Protein AF-A0A838NXY8-F1 (afdb_monomer)

Foldseek 3Di:
DPDDPKDKDKDKAQDPVVLVVVQVVCVVVVVFPGKDKDFQDWDWDDDPNDTDIGGIIIMITMHD

Radius of gyration: 14.37 Å; Cα contacts (8 Å, |Δi|>4): 112; chains: 1; bounding box: 37×24×37 Å

Nearest PDB structures (foldseek):
  3ah6-assembly2_F  TM=9.584E-01  e=8.839E-06  Escherichia coli K-12
  3aa8-assembly1_C  TM=9.826E-01  e=1.653E-05  Escherichia coli K-12
  3aa9-assembly1_B  TM=9.751E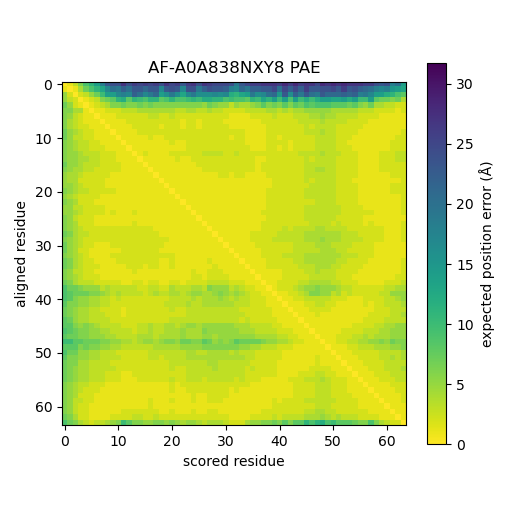-01  e=1.874E-05  Escherichia coli K-12
  4y6i-assembly1_B  TM=9.336E-01  e=2.261E-05  Escherichia coli K-12
  4zk7-assembly1_M  TM=9.434E-01  e=2.408E-05  Thermus thermophilus HB8

Solvent-accessible surface area (backbone atoms only — not comparable to full-atom values): 3782 Å² total; per-residue (Å²): 128,88,76,74,76,60,46,75,50,79,50,74,33,71,39,54,68,57,43,53,53,51,43,50,53,36,44,77,71,63,69,33,79,47,66,47,80,42,71,86,37,72,53,72,47,79,53,97,92,38,82,45,80,41,66,26,13,39,36,45,36,36,32,110

Sequence (64 aa):
MPHTDAVVVFTTIATADEAVMLIRELLDRRLIACGTVQEGARSIYRWEGKIADEQEAIVMLKTR

Structure (mmCIF, N/CA/C/O backbone):
data_AF-A0A838NXY8-F1
#
_entry.id   AF-A0A838NXY8-F1
#
loop_
_atom_site.group_PDB
_atom_site.id
_atom_site.type_symbol
_atom_site.label_atom_id
_atom_site.label_alt_id
_atom_site.label_comp_id
_atom_site.label_asym_id
_atom_site.label_entity_id
_atom_site.label_seq_id
_atom_site.pdbx_PDB_ins_code
_atom_site.Cartn_x
_atom_site.Cartn_y
_atom_site.Cartn_z
_atom_site.occupancy
_atom_site.B_iso_or_equiv
_atom_site.auth_seq_id
_atom_site.auth_comp_id
_atom_site.auth_asym_id
_atom_site.auth_atom_id
_atom_site.pdbx_PDB_model_num
ATOM 1 N N . MET A 1 1 ? -1.137 18.027 -25.048 1.00 56.22 1 MET A N 1
ATOM 2 C CA . MET A 1 1 ? -0.037 17.582 -24.166 1.00 56.22 1 MET A CA 1
ATOM 3 C C . MET A 1 1 ? 0.053 16.076 -24.304 1.00 56.22 1 MET A C 1
ATOM 5 O O . MET A 1 1 ? -1.005 15.461 -24.239 1.00 56.22 1 MET A O 1
ATOM 9 N N . PRO A 1 2 ? 1.222 15.474 -24.567 1.00 68.94 2 PRO A N 1
ATOM 10 C CA . PRO A 1 2 ? 1.317 14.023 -24.501 1.00 68.94 2 PRO A CA 1
ATOM 11 C C . PRO A 1 2 ? 1.010 13.612 -23.057 1.00 68.94 2 PRO A C 1
ATOM 13 O O . PRO A 1 2 ? 1.629 14.119 -22.122 1.00 68.94 2 PRO A O 1
ATOM 16 N N . HIS A 1 3 ? -0.008 12.777 -22.873 1.00 77.38 3 HIS A N 1
ATOM 17 C CA . HIS A 1 3 ? -0.269 12.158 -21.581 1.00 77.38 3 HIS A CA 1
ATOM 18 C C . HIS A 1 3 ? 0.868 11.168 -21.301 1.00 77.38 3 HIS A C 1
ATOM 20 O O . HIS A 1 3 ? 1.316 10.473 -22.212 1.00 77.38 3 HIS A O 1
ATOM 26 N 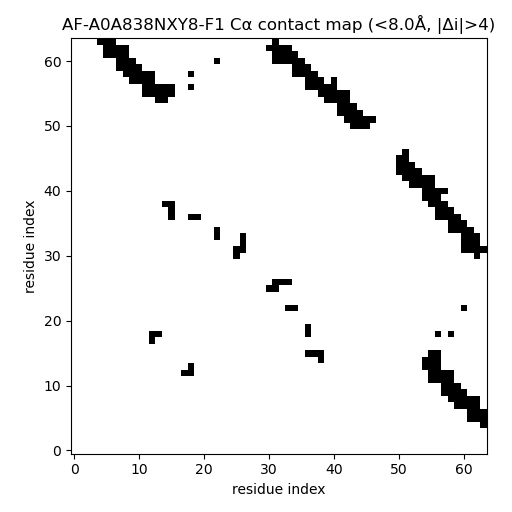N . THR A 1 4 ? 1.379 11.158 -20.071 1.00 86.88 4 THR A N 1
ATOM 27 C CA . THR A 1 4 ? 2.356 10.149 -19.648 1.00 86.88 4 THR A CA 1
ATOM 28 C C . THR A 1 4 ? 1.672 8.786 -19.540 1.00 86.88 4 THR A C 1
ATOM 30 O O . THR A 1 4 ? 0.489 8.712 -19.216 1.00 86.88 4 THR A O 1
ATOM 33 N N . ASP A 1 5 ? 2.426 7.727 -19.819 1.00 92.25 5 ASP A N 1
ATOM 34 C CA . ASP A 1 5 ? 2.083 6.334 -19.525 1.00 92.25 5 ASP A CA 1
ATOM 35 C C . ASP A 1 5 ? 2.181 6.004 -18.025 1.00 92.25 5 ASP A C 1
ATOM 37 O O . ASP A 1 5 ? 1.685 4.972 -17.594 1.00 92.25 5 ASP A O 1
ATOM 41 N N . ALA A 1 6 ? 2.780 6.881 -17.214 1.00 94.75 6 ALA A N 1
ATOM 42 C CA . ALA A 1 6 ? 2.930 6.654 -15.788 1.00 94.75 6 ALA A CA 1
ATOM 43 C C . ALA A 1 6 ? 1.588 6.677 -15.039 1.00 94.75 6 ALA A C 1
ATOM 45 O O . ALA A 1 6 ? 0.757 7.570 -15.226 1.00 94.75 6 ALA A O 1
ATOM 46 N N . VAL A 1 7 ? 1.434 5.743 -14.102 1.00 96.75 7 VAL A N 1
ATOM 47 C CA . VAL A 1 7 ? 0.291 5.648 -13.191 1.00 96.75 7 VAL A CA 1
ATOM 48 C C . VAL A 1 7 ? 0.729 5.822 -11.738 1.00 96.75 7 VAL A C 1
ATOM 50 O O . VAL A 1 7 ? 1.840 5.460 -11.337 1.00 96.75 7 VAL A O 1
ATOM 53 N N . VAL A 1 8 ? -0.177 6.373 -10.928 1.00 97.56 8 VAL A N 1
ATOM 54 C CA . VAL A 1 8 ? -0.040 6.420 -9.469 1.00 97.56 8 VAL A CA 1
ATOM 55 C C . VAL A 1 8 ? -1.021 5.425 -8.869 1.00 97.56 8 VAL A C 1
ATOM 57 O O . VAL A 1 8 ? -2.231 5.579 -9.023 1.00 97.56 8 VAL A O 1
ATOM 60 N N . VAL A 1 9 ? -0.502 4.423 -8.167 1.00 98.19 9 VAL A N 1
ATOM 61 C CA . VAL A 1 9 ? -1.317 3.511 -7.361 1.00 98.19 9 VAL A CA 1
ATOM 62 C C . VAL A 1 9 ? -1.430 4.099 -5.962 1.00 98.19 9 VAL A C 1
ATOM 64 O O . VAL A 1 9 ? -0.421 4.358 -5.303 1.00 98.19 9 VAL A O 1
ATOM 67 N N . PHE A 1 10 ? -2.667 4.322 -5.529 1.00 98.12 10 PHE A N 1
ATOM 68 C CA . PHE A 1 10 ? -3.008 4.816 -4.202 1.00 98.12 10 PHE A CA 1
ATOM 69 C C . PHE A 1 10 ? -3.642 3.678 -3.406 1.00 98.12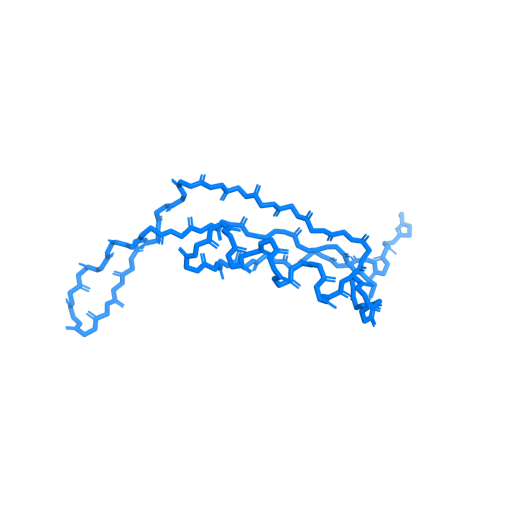 10 PHE A C 1
ATOM 71 O O . PHE A 1 10 ? -4.649 3.117 -3.835 1.00 98.12 10 PHE A O 1
ATOM 78 N N . THR A 1 11 ? -3.036 3.310 -2.282 1.00 98.25 11 THR A N 1
ATOM 79 C CA . THR A 1 11 ? -3.500 2.205 -1.434 1.00 98.25 11 THR A CA 1
ATOM 80 C C . THR A 1 11 ? -3.212 2.502 0.032 1.00 98.25 11 THR A C 1
ATOM 82 O O . THR A 1 11 ? -2.494 3.452 0.348 1.00 98.25 11 THR A O 1
ATOM 85 N N . THR A 1 12 ? -3.747 1.682 0.928 1.00 98.19 12 THR A N 1
ATOM 86 C CA . THR A 1 12 ? -3.398 1.676 2.349 1.00 98.19 12 THR A CA 1
ATOM 87 C C . THR A 1 12 ? -2.761 0.345 2.746 1.00 98.19 12 THR A C 1
ATOM 89 O O . THR A 1 12 ? -2.922 -0.658 2.046 1.00 98.19 12 THR A O 1
ATOM 92 N N . ILE A 1 13 ? -1.969 0.360 3.819 1.00 98.12 13 ILE A N 1
ATOM 93 C CA . ILE A 1 13 ? -1.344 -0.806 4.463 1.00 98.12 13 ILE A CA 1
ATOM 94 C C . ILE A 1 13 ? -1.521 -0.641 5.974 1.00 98.12 13 ILE A C 1
ATOM 96 O O . ILE A 1 13 ? -1.484 0.486 6.465 1.00 98.12 13 ILE A O 1
ATOM 100 N N . ALA A 1 14 ? -1.705 -1.739 6.710 1.00 96.88 14 ALA A N 1
ATOM 101 C CA . ALA A 1 14 ? -2.037 -1.697 8.135 1.00 96.88 14 ALA A CA 1
ATOM 102 C C . ALA A 1 14 ? -1.011 -0.911 8.970 1.00 96.88 14 ALA A C 1
ATOM 104 O O . ALA A 1 14 ? -1.386 -0.116 9.828 1.00 96.88 14 ALA A O 1
ATOM 105 N N . THR A 1 15 ? 0.285 -1.075 8.689 1.00 97.06 15 THR A N 1
ATOM 106 C CA . THR A 1 15 ? 1.349 -0.347 9.391 1.00 97.06 15 THR A CA 1
ATOM 107 C C . THR A 1 15 ? 2.351 0.297 8.438 1.00 97.06 15 THR A C 1
ATOM 109 O O . THR A 1 15 ? 2.522 -0.110 7.286 1.00 97.06 15 THR A O 1
ATOM 112 N N . ALA A 1 16 ? 3.052 1.316 8.932 1.00 96.94 16 ALA A N 1
ATOM 113 C CA . ALA A 1 16 ? 4.095 1.986 8.171 1.00 96.94 16 ALA A CA 1
ATOM 114 C C . ALA A 1 16 ? 5.320 1.098 7.920 1.00 96.94 16 ALA A C 1
ATOM 116 O O . ALA A 1 16 ? 5.868 1.113 6.818 1.00 96.94 16 ALA A O 1
ATOM 117 N N . ASP A 1 17 ? 5.707 0.278 8.900 1.00 97.81 17 ASP A N 1
ATOM 118 C CA . ASP A 1 17 ? 6.811 -0.674 8.755 1.00 97.81 17 ASP A CA 1
ATOM 119 C C . ASP A 1 17 ? 6.509 -1.702 7.656 1.00 97.81 17 ASP A C 1
ATOM 121 O O . ASP A 1 17 ? 7.343 -1.942 6.778 1.00 97.81 17 ASP A O 1
ATOM 125 N N . GLU A 1 18 ? 5.290 -2.252 7.627 1.00 98.06 18 GLU A N 1
ATOM 126 C CA . GLU A 1 18 ? 4.841 -3.137 6.545 1.00 98.06 18 GLU A CA 1
ATOM 127 C C . GLU A 1 18 ? 4.795 -2.425 5.193 1.00 98.06 18 GLU A C 1
ATOM 129 O O . GLU A 1 18 ? 5.200 -3.004 4.183 1.00 98.06 18 GLU A O 1
ATOM 134 N N . ALA A 1 19 ? 4.373 -1.158 5.157 1.00 98.38 19 ALA A N 1
ATOM 135 C CA . ALA A 1 19 ? 4.403 -0.357 3.937 1.00 98.38 19 ALA A CA 1
ATOM 136 C C . ALA A 1 19 ? 5.835 -0.173 3.409 1.00 98.38 19 ALA A C 1
ATOM 138 O O . ALA A 1 19 ? 6.075 -0.315 2.208 1.00 98.38 19 ALA A O 1
ATOM 139 N N . VAL A 1 20 ? 6.803 0.100 4.290 1.00 98.44 20 VAL A N 1
ATOM 140 C CA . VAL A 1 20 ? 8.223 0.225 3.926 1.00 98.44 20 VAL A CA 1
ATOM 141 C C . VAL A 1 20 ? 8.776 -1.107 3.419 1.00 98.44 20 VAL A C 1
ATOM 143 O O . VAL A 1 20 ? 9.476 -1.117 2.402 1.00 98.44 20 VAL A O 1
ATOM 146 N N . MET A 1 21 ? 8.450 -2.226 4.074 1.00 98.62 21 MET A N 1
ATOM 147 C CA . MET A 1 21 ? 8.845 -3.564 3.613 1.00 98.62 21 MET A CA 1
ATOM 148 C C . MET A 1 21 ? 8.280 -3.870 2.220 1.00 98.62 21 MET A C 1
ATOM 150 O O . MET A 1 21 ? 9.034 -4.264 1.331 1.00 98.62 21 MET A O 1
ATOM 154 N N . LEU A 1 22 ? 6.986 -3.615 2.000 1.00 98.50 22 LEU A N 1
ATOM 155 C CA . LEU A 1 22 ? 6.335 -3.796 0.702 1.00 98.50 22 LEU A CA 1
ATOM 156 C C . LEU A 1 22 ? 7.003 -2.948 -0.389 1.00 98.50 22 LEU A C 1
ATOM 158 O O . LEU A 1 22 ? 7.308 -3.457 -1.465 1.00 98.50 22 LEU A O 1
ATOM 162 N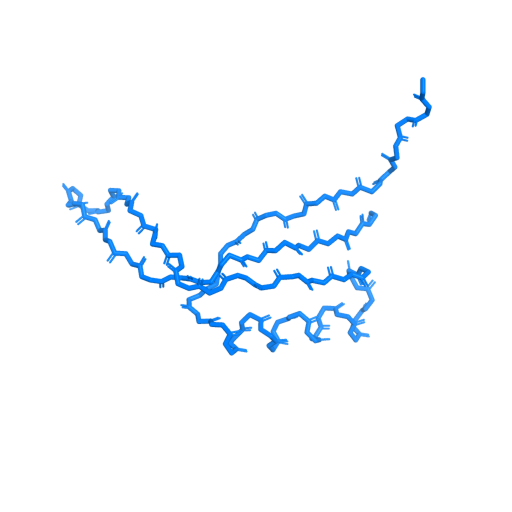 N . ILE A 1 23 ? 7.253 -1.662 -0.126 1.00 98.69 23 ILE A N 1
ATOM 163 C CA . ILE A 1 23 ? 7.879 -0.758 -1.104 1.00 98.69 23 ILE A CA 1
ATOM 164 C C . ILE A 1 23 ? 9.271 -1.254 -1.504 1.00 98.69 23 ILE A C 1
ATOM 166 O O . ILE A 1 23 ? 9.596 -1.215 -2.690 1.00 98.69 23 ILE A O 1
ATOM 170 N N . ARG A 1 24 ? 10.082 -1.727 -0.548 1.00 98.81 24 ARG A N 1
ATOM 171 C CA . ARG A 1 24 ? 11.420 -2.273 -0.835 1.00 98.81 24 ARG A CA 1
ATOM 172 C C . ARG A 1 24 ? 11.345 -3.490 -1.752 1.00 98.81 24 ARG A C 1
ATOM 174 O O . ARG A 1 24 ? 12.014 -3.504 -2.778 1.00 98.81 24 ARG A O 1
ATOM 181 N N . GLU A 1 25 ? 10.458 -4.433 -1.454 1.00 98.75 25 GLU A N 1
ATOM 182 C CA . GLU A 1 25 ? 10.260 -5.626 -2.286 1.00 98.75 25 GLU A CA 1
ATOM 183 C C . GLU A 1 25 ? 9.793 -5.268 -3.711 1.00 98.75 25 GLU A C 1
ATOM 185 O O . GLU A 1 25 ? 10.275 -5.819 -4.703 1.00 98.75 25 GLU A O 1
ATOM 190 N N . LEU A 1 26 ? 8.876 -4.304 -3.850 1.00 98.69 26 LEU A N 1
ATOM 191 C CA . LEU A 1 26 ? 8.409 -3.843 -5.163 1.00 98.69 26 LEU A CA 1
ATOM 192 C C . LEU A 1 26 ? 9.510 -3.133 -5.966 1.00 98.69 26 LEU A C 1
ATOM 194 O O . LEU A 1 26 ? 9.540 -3.261 -7.195 1.00 98.69 26 LEU A O 1
ATOM 198 N N . LEU A 1 27 ? 10.402 -2.398 -5.296 1.00 98.75 27 LEU A N 1
ATOM 199 C CA . LEU A 1 27 ? 11.575 -1.776 -5.915 1.00 98.75 27 LEU A CA 1
ATOM 200 C C . LEU A 1 27 ? 12.586 -2.827 -6.380 1.00 98.75 27 LEU A C 1
ATOM 202 O O . LEU A 1 27 ? 13.024 -2.767 -7.530 1.00 98.75 27 LEU A O 1
ATOM 206 N N . ASP A 1 28 ? 12.903 -3.812 -5.538 1.00 98.75 28 ASP A N 1
ATOM 207 C CA . ASP A 1 28 ? 13.841 -4.895 -5.865 1.00 98.75 28 ASP A CA 1
ATOM 208 C C . ASP A 1 28 ? 13.362 -5.697 -7.083 1.00 98.75 28 ASP A C 1
ATOM 210 O O . ASP A 1 28 ? 14.136 -6.016 -7.991 1.00 98.75 28 ASP A O 1
ATOM 214 N N . ARG A 1 29 ? 12.047 -5.923 -7.173 1.00 98.62 29 ARG A N 1
ATOM 215 C CA . ARG A 1 29 ? 11.386 -6.564 -8.320 1.00 98.62 29 ARG A CA 1
ATOM 216 C C . ARG A 1 29 ? 11.177 -5.643 -9.523 1.00 98.62 29 ARG A C 1
ATOM 218 O O . ARG A 1 29 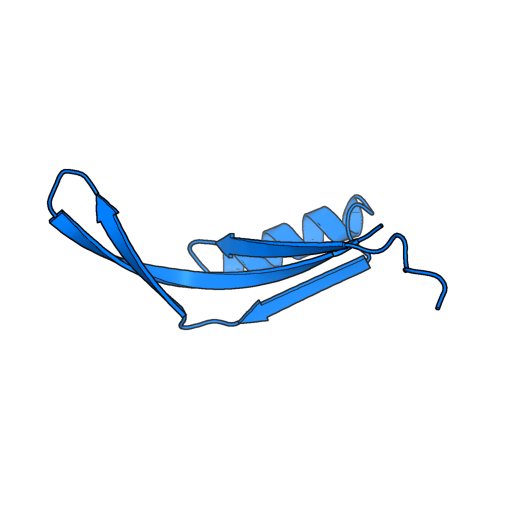? 10.675 -6.102 -10.548 1.00 98.62 29 ARG A O 1
ATOM 225 N N . ARG A 1 30 ? 11.554 -4.364 -9.421 1.00 98.19 30 ARG A N 1
ATOM 226 C CA . ARG A 1 30 ? 11.408 -3.328 -10.462 1.00 98.19 30 ARG A CA 1
ATOM 227 C C . ARG A 1 30 ? 9.966 -3.129 -10.942 1.00 98.19 30 ARG A C 1
ATOM 229 O O . ARG A 1 30 ? 9.740 -2.824 -12.110 1.00 98.19 30 ARG A O 1
ATOM 236 N N . LEU A 1 31 ? 8.992 -3.302 -10.048 1.00 98.44 31 LEU A N 1
ATOM 237 C CA . LEU A 1 31 ? 7.565 -3.116 -10.344 1.00 98.44 31 LEU A CA 1
ATOM 238 C C . LEU A 1 31 ? 7.102 -1.668 -10.163 1.00 98.44 31 LEU A C 1
ATOM 240 O O . LEU A 1 31 ? 6.074 -1.272 -10.708 1.00 98.44 31 LEU A O 1
ATOM 244 N N . ILE A 1 32 ? 7.844 -0.884 -9.383 1.00 98.69 32 ILE A N 1
ATOM 245 C CA . ILE A 1 32 ? 7.595 0.538 -9.150 1.00 98.69 32 ILE A CA 1
ATOM 246 C C . ILE A 1 32 ? 8.898 1.313 -9.326 1.00 98.69 32 ILE A C 1
ATOM 248 O O . ILE A 1 32 ? 9.984 0.777 -9.112 1.00 98.69 32 ILE A O 1
ATOM 252 N N . ALA A 1 33 ? 8.791 2.592 -9.673 1.00 98.25 33 ALA A N 1
ATOM 253 C CA . ALA A 1 33 ? 9.925 3.510 -9.677 1.00 98.25 33 ALA A CA 1
ATOM 254 C C . ALA A 1 33 ? 10.177 4.106 -8.282 1.00 98.25 33 ALA A C 1
ATOM 256 O O . ALA A 1 33 ? 11.322 4.347 -7.909 1.00 98.25 33 ALA A O 1
ATOM 257 N N . CYS A 1 34 ? 9.114 4.353 -7.507 1.00 98.44 34 CYS A N 1
ATOM 258 C CA . CYS A 1 34 ? 9.203 4.787 -6.113 1.00 98.44 34 CYS A CA 1
ATOM 259 C C . CYS A 1 34 ? 7.891 4.560 -5.348 1.00 98.44 34 CYS A C 1
ATOM 261 O O . CYS A 1 34 ? 6.816 4.427 -5.940 1.00 98.44 34 CYS A O 1
ATOM 263 N N . GLY A 1 35 ? 7.990 4.564 -4.018 1.00 98.38 35 GLY A N 1
ATOM 264 C CA . GLY A 1 35 ? 6.863 4.559 -3.089 1.00 98.38 35 GLY A CA 1
ATOM 265 C C . GLY A 1 35 ? 7.001 5.676 -2.053 1.00 98.38 35 GLY A C 1
ATOM 266 O O . GLY A 1 35 ? 8.111 6.050 -1.682 1.00 98.38 35 GLY A O 1
ATOM 267 N N . THR A 1 36 ? 5.879 6.230 -1.601 1.00 98.69 36 THR A N 1
ATOM 268 C CA . THR A 1 36 ? 5.822 7.215 -0.508 1.00 98.69 36 THR A CA 1
ATOM 269 C C . THR A 1 36 ? 4.851 6.712 0.545 1.00 98.69 36 THR A C 1
ATOM 271 O O . THR A 1 36 ? 3.736 6.340 0.183 1.00 98.69 36 THR A O 1
ATOM 274 N N . VAL A 1 37 ? 5.273 6.725 1.809 1.00 98.44 37 VAL A N 1
ATOM 275 C CA . VAL A 1 37 ? 4.464 6.325 2.966 1.00 98.44 37 VAL A CA 1
ATOM 276 C C . VAL A 1 37 ? 4.069 7.574 3.746 1.00 98.44 37 VAL A C 1
ATOM 278 O O . VAL A 1 37 ? 4.918 8.420 4.019 1.00 98.44 37 VAL A O 1
ATOM 281 N N . GLN A 1 38 ? 2.789 7.680 4.089 1.00 97.56 38 GLN A N 1
ATOM 282 C CA . GLN A 1 38 ? 2.249 8.676 5.007 1.00 97.56 38 GLN A CA 1
ATOM 283 C C . GLN A 1 38 ? 1.577 7.944 6.168 1.00 97.56 38 GLN A C 1
ATOM 285 O O . GLN A 1 38 ? 0.574 7.256 5.980 1.00 97.56 38 GLN A O 1
ATOM 290 N N . GLU A 1 39 ? 2.132 8.099 7.364 1.00 95.31 39 GLU A N 1
ATOM 291 C CA . GLU A 1 39 ? 1.619 7.467 8.580 1.00 95.31 39 GLU A CA 1
ATOM 292 C C . GLU A 1 39 ? 0.486 8.277 9.225 1.00 95.31 39 GLU A C 1
ATOM 294 O O . GLU A 1 39 ? 0.290 9.461 8.925 1.00 95.31 39 GLU A O 1
ATOM 299 N N . GLY A 1 40 ? -0.232 7.631 10.150 1.00 92.31 40 GLY A N 1
ATOM 300 C CA . GLY A 1 40 ? -1.260 8.266 10.977 1.00 92.31 40 GLY A CA 1
ATOM 301 C C . GLY A 1 40 ? -2.589 8.505 10.261 1.00 92.31 40 GLY A C 1
ATOM 302 O O . GLY A 1 40 ? -3.392 9.316 10.728 1.00 92.31 40 GLY A O 1
ATOM 303 N N . ALA A 1 41 ? -2.834 7.832 9.134 1.00 96.06 41 ALA A N 1
ATOM 304 C CA . ALA A 1 41 ? -4.127 7.899 8.474 1.00 96.06 41 ALA A CA 1
ATOM 305 C C . ALA A 1 41 ? -5.164 7.075 9.246 1.00 96.06 41 ALA A C 1
ATOM 307 O O . 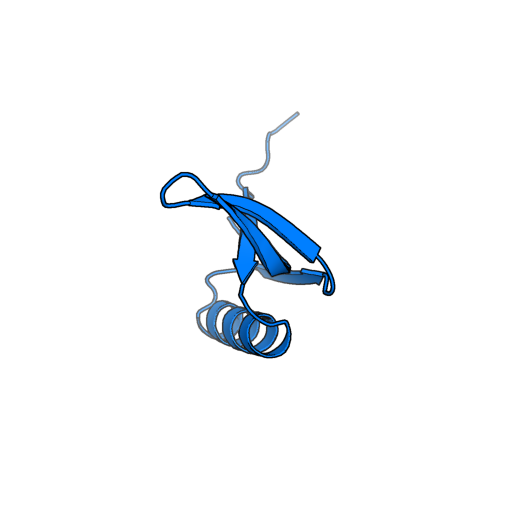ALA A 1 41 ? -4.844 6.072 9.885 1.00 96.06 41 ALA A O 1
ATOM 308 N N . ARG A 1 42 ? -6.424 7.512 9.174 1.00 97.44 42 ARG A N 1
ATOM 309 C CA . ARG A 1 42 ? -7.567 6.783 9.723 1.00 97.44 42 ARG A CA 1
ATOM 310 C C . ARG A 1 42 ? -8.508 6.397 8.598 1.00 97.44 42 ARG A C 1
ATOM 312 O O . ARG A 1 42 ? -9.053 7.271 7.922 1.00 97.44 42 ARG A O 1
ATOM 319 N N . SER A 1 43 ? -8.710 5.101 8.431 1.00 97.12 43 SER A N 1
ATOM 320 C CA . SER A 1 43 ? -9.683 4.529 7.514 1.00 97.12 43 SER A CA 1
ATOM 321 C C . SER A 1 43 ? -10.989 4.305 8.264 1.00 97.12 43 SER A C 1
ATOM 323 O O . SER A 1 43 ? -11.109 3.403 9.089 1.00 97.12 43 SER A O 1
ATOM 325 N N . ILE A 1 44 ? -11.977 5.155 7.977 1.00 98.19 44 ILE A N 1
ATOM 326 C CA . ILE A 1 44 ? -13.307 5.113 8.593 1.00 98.19 44 ILE A CA 1
ATOM 327 C C . ILE A 1 44 ? -14.299 4.592 7.557 1.00 98.19 44 ILE A C 1
ATOM 329 O O . ILE A 1 44 ? -14.523 5.227 6.525 1.00 98.19 44 ILE A O 1
ATOM 333 N N . TYR A 1 45 ? -14.898 3.433 7.816 1.00 97.50 45 TYR A N 1
ATOM 334 C CA . TYR A 1 45 ? -15.758 2.738 6.855 1.00 97.50 45 TYR A CA 1
ATOM 335 C C . TYR A 1 45 ? -16.853 1.929 7.553 1.00 97.50 45 TYR A C 1
ATOM 337 O O . TYR A 1 45 ? -16.894 1.824 8.776 1.00 97.50 45 TYR A O 1
ATOM 345 N N . ARG A 1 46 ? -17.798 1.376 6.782 1.00 98.38 46 ARG A N 1
ATOM 346 C CA . ARG A 1 46 ? -18.851 0.499 7.313 1.00 98.38 46 ARG A CA 1
ATOM 347 C C . ARG A 1 46 ? -18.497 -0.959 7.057 1.00 98.38 46 ARG A C 1
ATOM 349 O O . ARG A 1 46 ? -18.292 -1.342 5.910 1.00 98.38 46 ARG A O 1
ATOM 356 N N . TRP A 1 47 ? -18.518 -1.769 8.107 1.00 97.88 47 TRP A N 1
ATOM 357 C CA . TRP A 1 47 ? -18.271 -3.205 8.042 1.00 97.88 47 TRP A CA 1
ATOM 358 C C . TRP A 1 47 ? -19.199 -3.932 9.017 1.00 97.88 47 TRP A C 1
ATOM 360 O O . TRP A 1 47 ? -19.429 -3.458 10.129 1.00 97.88 47 TRP A O 1
ATOM 370 N N . GLU A 1 48 ? -19.832 -5.016 8.559 1.00 97.62 48 GLU A N 1
ATOM 371 C CA . GLU A 1 48 ? -20.838 -5.777 9.327 1.00 97.62 48 GLU A CA 1
ATOM 372 C C . GLU A 1 48 ? -21.897 -4.895 10.027 1.00 97.62 48 GLU A C 1
ATOM 374 O O . GLU A 1 48 ? -22.278 -5.092 11.180 1.00 97.62 48 GLU A O 1
ATOM 379 N N . GLY A 1 49 ? -22.362 -3.856 9.326 1.00 98.00 49 GLY A N 1
ATOM 380 C CA . GLY A 1 49 ? -23.371 -2.919 9.829 1.00 98.00 49 GLY A CA 1
ATOM 381 C C . GLY A 1 49 ? -22.857 -1.866 10.821 1.00 98.00 49 GLY A C 1
ATOM 382 O O . GLY A 1 49 ? -23.577 -0.899 11.081 1.00 98.00 49 GLY A O 1
ATOM 383 N N . LYS A 1 50 ? -21.618 -1.971 11.309 1.00 98.19 50 LYS A N 1
ATOM 384 C CA . LYS A 1 50 ? -20.991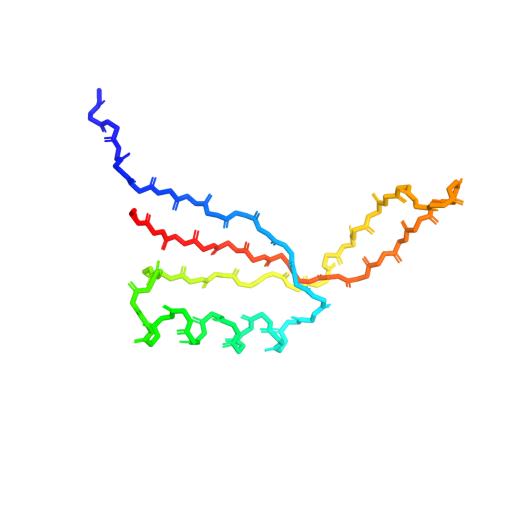 -1.023 12.245 1.00 98.19 50 LYS A CA 1
ATOM 385 C C . LYS A 1 50 ? -20.044 -0.066 11.521 1.00 98.19 50 LYS A C 1
ATOM 387 O O . LYS A 1 50 ? -19.580 -0.359 10.422 1.00 98.19 50 LYS A O 1
ATOM 392 N N . ILE A 1 51 ? -19.792 1.097 12.123 1.00 98.38 51 ILE A N 1
ATOM 393 C CA . ILE A 1 51 ? -18.712 1.987 11.681 1.00 98.38 51 ILE A CA 1
ATOM 394 C C . ILE A 1 51 ? -17.414 1.471 12.301 1.00 98.38 51 ILE A C 1
ATOM 396 O O . ILE A 1 51 ? -17.310 1.403 13.525 1.00 98.38 51 ILE A O 1
ATOM 400 N N . ALA A 1 52 ? -16.480 1.078 11.443 1.00 98.12 52 ALA A N 1
ATOM 401 C CA . ALA A 1 52 ? -15.107 0.751 11.783 1.00 98.12 52 ALA A CA 1
ATOM 402 C C . ALA A 1 52 ? -14.230 1.993 11.601 1.00 98.12 52 ALA A C 1
ATOM 404 O O . ALA A 1 52 ? -14.524 2.865 10.778 1.00 98.12 52 ALA A O 1
ATOM 405 N N . ASP A 1 53 ? -13.171 2.065 12.394 1.00 98.06 53 ASP A N 1
ATOM 406 C CA . ASP A 1 53 ? -12.240 3.182 12.427 1.00 98.06 53 ASP A CA 1
ATOM 407 C C . ASP A 1 53 ? -10.852 2.623 12.731 1.00 98.06 53 ASP A C 1
ATOM 409 O O . ASP A 1 53 ? -10.522 2.333 13.881 1.00 98.06 53 ASP A O 1
ATOM 413 N N . GLU A 1 54 ? -10.091 2.403 11.666 1.00 97.69 54 GLU A N 1
ATOM 414 C CA . GLU A 1 54 ? -8.807 1.713 11.708 1.00 97.69 54 GLU A CA 1
ATOM 415 C C . GLU A 1 54 ? -7.665 2.677 11.401 1.00 97.69 54 GLU A C 1
ATOM 417 O O . GLU A 1 54 ? -7.811 3.605 10.601 1.00 97.69 54 GLU A O 1
ATOM 422 N N . GLN A 1 55 ? -6.511 2.456 12.027 1.00 97.50 55 GLN A N 1
ATOM 423 C CA . GLN A 1 55 ? -5.284 3.169 11.678 1.00 97.50 55 GLN A 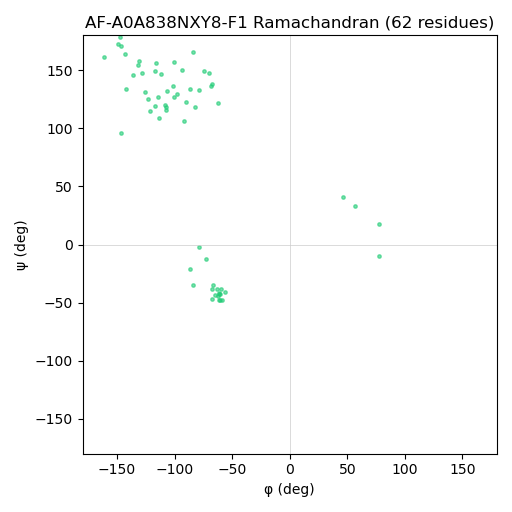CA 1
ATOM 424 C C . GLN A 1 55 ? -4.573 2.446 10.543 1.00 97.50 55 GLN A C 1
ATOM 426 O O . GLN A 1 55 ? -4.405 1.232 10.591 1.00 97.50 55 GLN A O 1
ATOM 431 N N . GLU A 1 56 ? -4.133 3.204 9.545 1.00 97.94 56 GLU A N 1
ATOM 432 C CA . GLU A 1 56 ? -3.397 2.681 8.399 1.00 97.94 56 GLU A CA 1
ATOM 433 C C . GLU A 1 56 ? -2.309 3.673 7.961 1.00 97.94 56 GLU A C 1
ATOM 435 O O . GLU A 1 56 ? -2.314 4.861 8.304 1.00 97.94 56 GLU A O 1
ATOM 440 N N . ALA A 1 57 ? -1.370 3.188 7.159 1.00 98.19 57 ALA A N 1
ATOM 441 C CA . ALA A 1 57 ? -0.445 4.008 6.398 1.00 98.19 57 ALA A CA 1
ATOM 442 C C . ALA A 1 57 ? -0.958 4.166 4.962 1.00 98.19 57 ALA A C 1
ATOM 444 O O . ALA A 1 57 ? -1.260 3.183 4.283 1.00 98.19 57 ALA A O 1
ATOM 445 N N . ILE A 1 58 ? -1.016 5.403 4.471 1.00 98.38 58 ILE A N 1
ATOM 446 C CA . ILE A 1 58 ? -1.298 5.684 3.061 1.00 98.38 58 ILE A CA 1
ATOM 447 C C . ILE A 1 58 ? -0.021 5.464 2.257 1.00 98.38 58 ILE A C 1
ATOM 449 O O . ILE A 1 58 ? 1.045 5.980 2.600 1.00 98.38 58 ILE A O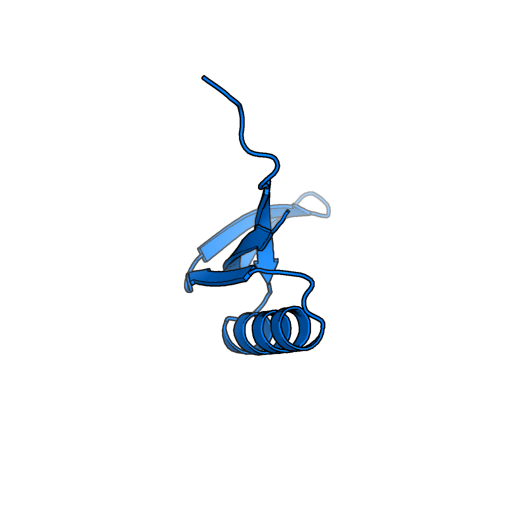 1
ATOM 453 N N . VAL A 1 59 ? -0.144 4.744 1.145 1.00 98.69 59 VAL A N 1
ATOM 454 C CA . VAL A 1 59 ? 0.959 4.419 0.247 1.00 98.69 59 VAL A CA 1
ATOM 455 C C . VAL A 1 59 ? 0.658 4.910 -1.165 1.00 98.69 59 VAL A C 1
ATOM 457 O O . VAL A 1 59 ? -0.353 4.565 -1.775 1.00 98.69 59 VAL A O 1
ATOM 460 N N . MET A 1 60 ? 1.583 5.701 -1.707 1.00 98.69 60 MET A N 1
ATOM 461 C CA . MET A 1 60 ? 1.558 6.170 -3.093 1.00 98.69 60 MET A CA 1
ATOM 462 C C . MET A 1 60 ? 2.715 5.569 -3.880 1.00 98.69 60 MET A C 1
ATOM 464 O O . MET A 1 60 ? 3.863 5.999 -3.712 1.00 98.69 60 MET A O 1
ATOM 468 N N . LEU A 1 61 ? 2.410 4.653 -4.791 1.00 98.75 61 LEU A N 1
ATOM 469 C CA . LEU A 1 61 ? 3.381 4.006 -5.671 1.00 98.75 61 LEU A CA 1
ATOM 470 C C . LEU A 1 61 ? 3.330 4.644 -7.058 1.00 98.75 61 LEU A C 1
ATOM 472 O O . LEU A 1 61 ? 2.245 4.889 -7.579 1.00 98.75 61 LEU A O 1
ATOM 476 N N . LYS A 1 62 ? 4.485 4.910 -7.666 1.00 98.38 62 LYS A N 1
ATOM 477 C CA . LYS A 1 62 ? 4.568 5.455 -9.029 1.00 98.38 62 LYS A CA 1
ATOM 478 C C . LYS A 1 62 ? 5.218 4.432 -9.944 1.00 98.38 62 LYS A C 1
ATOM 480 O O . LYS A 1 62 ? 6.301 3.933 -9.632 1.00 98.38 62 LYS A O 1
ATOM 485 N N . THR A 1 63 ? 4.556 4.114 -11.051 1.00 97.50 63 THR A N 1
ATOM 486 C CA . THR A 1 63 ? 5.015 3.116 -12.026 1.00 97.50 63 THR A CA 1
ATOM 487 C C . THR A 1 63 ? 4.581 3.484 -13.448 1.00 97.50 63 THR A C 1
ATOM 489 O O . THR A 1 63 ? 3.963 4.532 -13.635 1.00 97.50 63 THR A O 1
ATOM 492 N N . ARG A 1 64 ? 4.962 2.673 -14.435 1.00 91.38 64 ARG A N 1
ATOM 493 C CA . ARG A 1 64 ? 4.527 2.760 -15.836 1.00 91.38 64 ARG A CA 1
ATOM 494 C C . ARG A 1 64 ? 3.605 1.596 -16.162 1.00 91.38 64 ARG A C 1
ATOM 496 O O . ARG A 1 64 ? 3.874 0.498 -15.630 1.00 91.38 64 ARG A O 1
#

Secondary structure (DSSP, 8-state):
-PPPS-EEEEEEES-HHHHHHHHHHHHHTTS-SEEEEEEEEEEEEEETTEEEEEEEEEEEEEE-

Mean predicted aligned error: 3.25 Å

pLDDT: mean 96.1, std 6.91, range [56.22, 98.81]